Protein AF-A0A563E7U3-F1 (afdb_monomer_lite)

Radius of gyration: 15.48 Å; chains: 1; bounding box: 38×33×43 Å

Structure (mmCIF, N/CA/C/O backbone):
data_AF-A0A563E7U3-F1
#
_entry.id   AF-A0A563E7U3-F1
#
loop_
_atom_site.group_PDB
_atom_site.id
_atom_site.type_symbol
_atom_site.label_atom_id
_atom_site.label_alt_id
_atom_site.label_comp_id
_atom_site.label_asym_id
_atom_site.label_entity_id
_atom_site.label_seq_id
_atom_site.pdbx_PDB_ins_code
_atom_site.Cartn_x
_atom_site.Cartn_y
_atom_site.Cartn_z
_atom_site.occupancy
_atom_site.B_iso_or_equiv
_atom_site.auth_seq_id
_atom_site.auth_comp_id
_atom_site.auth_asym_id
_atom_site.auth_atom_id
_atom_site.pdbx_PDB_model_num
ATOM 1 N N . MET A 1 1 ? 3.817 -1.867 27.413 1.00 56.06 1 MET A N 1
ATOM 2 C CA . MET A 1 1 ? 2.426 -1.364 27.377 1.00 56.06 1 MET A CA 1
ATOM 3 C C . MET A 1 1 ? 1.555 -2.492 26.861 1.00 56.06 1 MET A C 1
ATOM 5 O O . MET A 1 1 ? 1.946 -3.102 25.872 1.00 56.06 1 MET A O 1
ATOM 9 N N . ALA A 1 2 ? 0.461 -2.809 27.553 1.00 71.31 2 ALA A N 1
ATOM 10 C CA . ALA A 1 2 ? -0.516 -3.783 27.073 1.00 71.31 2 ALA A CA 1
ATOM 11 C C . ALA A 1 2 ? -1.220 -3.239 25.818 1.00 71.31 2 ALA A C 1
ATOM 13 O O . ALA A 1 2 ? -1.443 -2.029 25.722 1.00 71.31 2 ALA A O 1
ATOM 14 N N . THR A 1 3 ? -1.510 -4.113 24.856 1.00 73.56 3 THR A N 1
ATOM 15 C CA . THR A 1 3 ? -2.326 -3.771 23.688 1.00 73.56 3 THR A CA 1
ATOM 16 C C . THR A 1 3 ? -3.792 -3.690 24.114 1.00 73.56 3 THR A C 1
ATOM 18 O O . THR A 1 3 ? -4.230 -4.435 24.989 1.00 73.56 3 THR A O 1
ATOM 21 N N . GLN A 1 4 ? -4.528 -2.744 23.546 1.00 80.75 4 GLN A N 1
ATOM 22 C CA . GLN A 1 4 ? -5.952 -2.536 23.764 1.00 80.75 4 GLN A CA 1
ATOM 23 C C . GLN A 1 4 ? -6.722 -3.152 22.600 1.00 80.75 4 GLN A C 1
ATOM 25 O O . GLN A 1 4 ? -6.273 -3.077 21.457 1.00 80.75 4 GLN A O 1
ATOM 30 N N . ASP A 1 5 ? -7.886 -3.725 22.893 1.00 80.19 5 ASP A N 1
ATOM 31 C CA . ASP A 1 5 ? -8.815 -4.162 21.856 1.00 80.19 5 ASP A CA 1
ATOM 32 C C . ASP A 1 5 ? -9.286 -2.933 21.049 1.00 80.19 5 ASP A C 1
ATOM 34 O O . ASP A 1 5 ? -9.736 -1.950 21.654 1.00 80.19 5 ASP A O 1
ATOM 38 N N . PRO A 1 6 ? -9.135 -2.929 19.711 1.00 78.56 6 PRO A N 1
ATOM 39 C CA . PRO A 1 6 ? -9.627 -1.838 18.879 1.00 78.56 6 PRO A CA 1
ATOM 40 C C . PRO A 1 6 ? -11.160 -1.715 18.864 1.00 78.56 6 PRO A C 1
ATOM 42 O O . PRO A 1 6 ? -11.647 -0.634 18.544 1.00 78.56 6 PRO A O 1
ATOM 45 N N . GLY A 1 7 ? -11.916 -2.759 19.228 1.00 83.12 7 GLY A N 1
ATOM 46 C CA . GLY A 1 7 ? -13.377 -2.763 19.118 1.00 83.12 7 GLY A CA 1
ATOM 47 C C . GLY A 1 7 ? -13.865 -2.794 17.662 1.00 83.12 7 GLY A C 1
ATOM 48 O O . GLY A 1 7 ? -13.170 -3.286 16.771 1.00 83.12 7 GLY A O 1
ATOM 49 N N . SER A 1 8 ? -15.078 -2.283 17.412 1.00 82.75 8 SER A N 1
ATOM 50 C CA . SER A 1 8 ? -15.606 -2.136 16.047 1.00 82.75 8 SER A CA 1
ATOM 51 C C . SER A 1 8 ? -14.788 -1.099 15.279 1.00 82.75 8 SER A C 1
ATOM 53 O O . SER A 1 8 ? -14.532 -0.013 15.799 1.00 82.75 8 SER A O 1
ATOM 55 N N . THR A 1 9 ? -14.387 -1.429 14.048 1.00 84.44 9 THR A N 1
ATOM 56 C CA . THR A 1 9 ? -13.613 -0.521 13.194 1.00 84.44 9 THR A CA 1
ATOM 57 C C . THR A 1 9 ? -14.250 -0.344 11.822 1.00 84.44 9 THR A C 1
ATOM 59 O O . THR A 1 9 ? -14.831 -1.281 11.278 1.00 84.44 9 THR A O 1
ATOM 62 N N . THR A 1 10 ? -14.127 0.858 11.261 1.00 85.00 10 THR A N 1
ATOM 63 C CA . THR A 1 10 ? -14.612 1.214 9.918 1.00 85.00 10 THR A CA 1
ATOM 64 C C . THR A 1 10 ? -13.460 1.755 9.077 1.00 85.00 10 THR A C 1
ATOM 66 O O . THR A 1 10 ? -12.531 2.358 9.615 1.00 85.00 10 THR A O 1
ATOM 69 N N . ILE A 1 11 ? -13.515 1.535 7.760 1.00 83.12 11 ILE A N 1
ATOM 70 C CA . ILE A 1 11 ? -12.565 2.107 6.800 1.00 83.12 11 ILE A CA 1
ATOM 71 C C . ILE A 1 11 ? -13.148 3.400 6.229 1.00 83.12 11 ILE A C 1
ATOM 73 O O . ILE A 1 11 ? -14.287 3.413 5.766 1.00 83.12 11 ILE A O 1
ATOM 77 N N . GLN A 1 12 ? -12.363 4.472 6.239 1.00 80.88 12 GLN A N 1
ATOM 78 C CA . GLN A 1 12 ? -12.735 5.770 5.674 1.00 80.88 12 GLN A CA 1
ATOM 79 C C . GLN A 1 12 ? -11.585 6.325 4.821 1.00 80.88 12 GLN A C 1
ATOM 81 O O . GLN A 1 12 ? -10.420 6.043 5.095 1.00 80.88 12 GLN A O 1
ATOM 86 N N . ALA A 1 13 ? -11.894 7.106 3.785 1.00 76.12 13 ALA A N 1
ATOM 87 C CA . ALA A 1 13 ? -10.883 7.892 3.078 1.00 76.12 13 ALA A CA 1
ATOM 88 C C . ALA A 1 13 ? -10.513 9.127 3.912 1.00 76.12 13 ALA A C 1
ATOM 90 O O . ALA A 1 13 ? -11.388 9.713 4.552 1.00 76.12 13 ALA A O 1
ATOM 91 N N . LEU A 1 14 ? -9.246 9.546 3.885 1.00 66.31 14 LEU A N 1
ATOM 92 C CA . LEU A 1 14 ? -8.884 10.860 4.417 1.00 66.31 14 LEU A CA 1
ATOM 93 C C . LEU A 1 14 ? -9.528 11.958 3.564 1.00 66.31 14 LEU A C 1
ATOM 95 O O . LEU A 1 14 ? -9.453 11.935 2.334 1.00 66.31 14 LEU A O 1
ATOM 99 N N . THR A 1 15 ? -10.184 12.908 4.228 1.00 61.75 15 THR A N 1
ATOM 100 C CA . THR A 1 15 ? -10.637 14.144 3.589 1.00 61.75 15 THR A CA 1
ATOM 101 C C . THR A 1 15 ? -9.480 15.146 3.562 1.00 61.75 15 THR A C 1
ATOM 103 O O . THR A 1 15 ? -8.632 15.098 4.461 1.00 61.75 15 THR A O 1
ATOM 106 N N . PRO A 1 16 ? -9.450 16.088 2.601 1.00 56.91 16 PRO A N 1
ATOM 107 C CA . PRO A 1 16 ? -8.425 17.137 2.547 1.00 56.91 16 PRO A CA 1
ATOM 108 C C . PRO A 1 16 ? -8.268 17.905 3.870 1.00 56.91 16 PRO A C 1
ATOM 110 O O . PRO A 1 16 ? -7.170 18.297 4.242 1.00 56.91 16 PRO A O 1
ATOM 113 N N . ASP A 1 17 ? -9.355 18.043 4.636 1.00 56.03 17 ASP A N 1
ATOM 114 C CA . ASP A 1 17 ? -9.361 18.720 5.939 1.00 56.03 17 ASP A CA 1
ATOM 115 C C . ASP A 1 17 ? -8.614 17.952 7.045 1.00 56.03 17 ASP A C 1
ATOM 117 O O . ASP A 1 17 ? -8.314 18.515 8.098 1.00 56.03 17 ASP A O 1
ATOM 121 N N . THR A 1 18 ? -8.338 16.661 6.833 1.00 54.94 18 THR A N 1
ATOM 122 C CA . THR A 1 18 ? -7.615 15.815 7.790 1.00 54.94 18 THR A CA 1
ATOM 123 C C . THR A 1 18 ? -6.144 15.675 7.423 1.00 54.94 18 THR A C 1
ATOM 125 O O . THR A 1 18 ? -5.315 15.903 8.299 1.00 54.94 18 THR A O 1
ATOM 128 N N . TRP A 1 19 ? -5.814 15.360 6.165 1.00 55.09 19 TRP A N 1
ATOM 129 C CA . TRP A 1 19 ? -4.455 15.338 5.602 1.00 55.09 19 TRP A CA 1
ATOM 130 C C . TRP A 1 19 ? -4.538 15.390 4.064 1.00 55.09 19 TRP A C 1
ATOM 132 O O . TRP A 1 19 ? -5.381 14.716 3.478 1.00 55.09 19 TRP A O 1
ATOM 142 N N . ASP A 1 20 ? -3.611 16.090 3.403 1.00 54.69 20 ASP A N 1
ATOM 143 C CA . ASP A 1 20 ? -3.552 16.225 1.930 1.00 54.69 20 ASP A CA 1
ATOM 144 C C . ASP A 1 20 ? -3.143 14.939 1.167 1.00 54.69 20 ASP A C 1
ATOM 146 O O . ASP A 1 20 ? -2.993 14.957 -0.054 1.00 54.69 20 ASP A O 1
ATOM 150 N N . LEU A 1 21 ? -2.921 13.816 1.858 1.00 57.28 21 LEU A N 1
ATOM 151 C CA . LEU A 1 21 ? -2.436 12.562 1.268 1.00 57.28 21 LEU A CA 1
ATOM 152 C C . LEU A 1 21 ? -3.539 11.498 1.292 1.00 57.28 21 LEU A C 1
ATOM 154 O O . LEU A 1 21 ? -4.206 11.316 2.311 1.00 57.28 21 LEU A O 1
ATOM 158 N N . PHE A 1 22 ? -3.720 10.760 0.190 1.00 63.19 22 PHE A N 1
ATOM 159 C CA . PHE A 1 22 ? -4.729 9.701 0.110 1.00 63.19 22 PHE A CA 1
ATOM 160 C C . PHE A 1 22 ? -4.354 8.569 1.069 1.00 63.19 22 PHE A C 1
ATOM 162 O O . PHE A 1 22 ? -3.395 7.828 0.849 1.00 63.19 22 PHE A O 1
ATOM 169 N N . ALA A 1 23 ? -5.105 8.417 2.157 1.00 72.81 23 ALA A N 1
ATOM 170 C CA . ALA A 1 23 ? -4.950 7.263 3.026 1.00 72.81 23 ALA A CA 1
ATOM 171 C C . ALA A 1 23 ? -6.281 6.578 3.306 1.00 72.81 23 ALA A C 1
ATOM 173 O O . ALA A 1 23 ? -7.332 7.215 3.386 1.00 72.81 23 ALA A O 1
ATOM 174 N N . ALA A 1 24 ? -6.206 5.263 3.491 1.00 72.44 24 ALA A N 1
ATOM 175 C CA . ALA A 1 24 ? -7.283 4.480 4.071 1.00 72.44 24 ALA A CA 1
ATOM 176 C C . ALA A 1 24 ? -7.135 4.489 5.588 1.00 72.44 24 ALA A C 1
ATOM 178 O O . ALA A 1 24 ? -6.148 3.967 6.103 1.00 72.44 24 ALA A O 1
ATOM 179 N N . LEU A 1 25 ? -8.101 5.069 6.290 1.00 79.12 25 LEU A N 1
ATOM 180 C CA . LEU A 1 25 ? -8.129 5.209 7.737 1.00 79.12 25 LEU A CA 1
ATOM 181 C C . LEU A 1 25 ? -8.941 4.082 8.365 1.00 79.12 25 LEU A C 1
ATOM 183 O O . LEU A 1 25 ? -10.087 3.862 7.992 1.00 79.12 25 LEU A O 1
ATOM 187 N N . VAL A 1 26 ? -8.369 3.407 9.356 1.00 80.81 26 VAL A N 1
ATOM 188 C CA . VAL A 1 26 ? -9.108 2.529 10.262 1.00 80.81 26 VAL A CA 1
ATOM 189 C C . VAL A 1 26 ? -9.513 3.364 11.466 1.00 80.81 26 VAL A C 1
ATOM 191 O O . VAL A 1 26 ? -8.656 3.746 12.270 1.00 80.81 26 VAL A O 1
ATOM 194 N N . VAL A 1 27 ? -10.806 3.654 11.576 1.00 84.31 27 VAL A N 1
ATOM 195 C CA . VAL A 1 27 ? -11.385 4.378 12.712 1.00 84.31 27 VAL A CA 1
ATOM 196 C C . VAL A 1 27 ? -12.102 3.424 13.649 1.00 84.31 27 VAL A C 1
ATOM 198 O O . VAL A 1 27 ? -12.728 2.472 13.189 1.00 84.31 27 VAL A O 1
ATOM 201 N N . ARG A 1 28 ? -12.038 3.689 14.952 1.00 82.88 28 ARG A N 1
ATOM 202 C CA . ARG A 1 28 ? -12.926 3.087 15.957 1.00 82.88 28 ARG A CA 1
ATOM 203 C C . ARG A 1 28 ? -13.875 4.136 16.510 1.00 82.88 28 ARG A C 1
ATOM 205 O O . ARG A 1 28 ? -13.499 5.303 16.618 1.00 82.88 28 ARG A O 1
ATOM 212 N N . ASP A 1 29 ? -15.046 3.703 16.948 1.00 84.38 29 ASP A N 1
ATOM 213 C CA . ASP A 1 29 ? -15.953 4.565 17.700 1.00 84.38 29 ASP A CA 1
ATOM 214 C C . ASP A 1 29 ? -15.495 4.665 19.168 1.00 84.38 29 ASP A C 1
ATOM 216 O O . ASP A 1 29 ? -15.056 3.689 19.791 1.00 84.38 29 ASP A O 1
ATOM 220 N N . CYS A 1 30 ? -15.560 5.866 19.733 1.00 80.75 30 CYS A N 1
ATOM 221 C CA . CYS A 1 30 ? -15.265 6.156 21.130 1.00 80.75 30 CYS A CA 1
ATOM 222 C C . CYS A 1 30 ? -16.296 7.140 21.706 1.00 80.75 30 CYS A C 1
ATOM 224 O O . CYS A 1 30 ? -17.119 7.697 20.985 1.00 80.75 30 CYS A O 1
ATOM 226 N N . ALA A 1 31 ? -16.279 7.335 23.029 1.00 78.88 31 ALA A N 1
ATOM 227 C CA . ALA A 1 31 ? -17.248 8.203 23.704 1.00 78.88 31 ALA A CA 1
ATOM 228 C C . ALA A 1 31 ? -17.228 9.653 23.178 1.00 78.88 31 ALA A C 1
ATOM 230 O O . ALA A 1 31 ? -18.267 10.306 23.164 1.00 78.88 31 ALA A O 1
ATOM 231 N N . ASP A 1 32 ? -16.068 10.113 22.701 1.00 79.44 32 ASP A N 1
ATOM 232 C CA . ASP A 1 32 ? -15.840 11.479 22.220 1.00 79.44 32 ASP A CA 1
ATOM 233 C C . ASP A 1 32 ? -15.873 11.599 20.680 1.00 79.44 32 ASP A C 1
ATOM 235 O O . ASP A 1 32 ? -15.505 12.641 20.138 1.00 79.44 32 ASP A O 1
ATOM 239 N N . GLY A 1 33 ? -16.295 10.553 19.953 1.00 82.94 33 GLY A N 1
ATOM 240 C CA . GLY A 1 33 ? -16.384 10.556 18.486 1.00 82.94 33 GLY A CA 1
ATOM 241 C C . GLY A 1 33 ? -15.683 9.367 17.828 1.00 82.94 33 GLY A C 1
ATOM 242 O O . GLY A 1 33 ? -15.850 8.228 18.256 1.00 82.94 33 GLY A O 1
ATOM 243 N N . GLN A 1 34 ? -14.925 9.615 16.757 1.00 84.62 34 GLN A N 1
ATOM 244 C CA . GLN A 1 34 ? -14.165 8.581 16.046 1.00 84.62 34 GLN A CA 1
ATOM 245 C C . GLN A 1 34 ? -12.660 8.786 16.238 1.00 84.62 34 GLN A C 1
ATOM 247 O O . GLN A 1 34 ? -12.153 9.901 16.122 1.00 84.62 34 GLN A O 1
ATOM 252 N N . GLU A 1 35 ? -11.934 7.704 16.517 1.00 86.50 35 GLU A N 1
ATOM 253 C CA . GLU A 1 35 ? -10.480 7.714 16.694 1.00 86.50 35 GLU A CA 1
ATOM 254 C C . GLU A 1 35 ? -9.795 6.953 15.554 1.00 86.50 35 GLU A C 1
ATOM 256 O O . GLU A 1 35 ? -10.042 5.765 15.345 1.00 86.50 35 GLU A O 1
ATOM 261 N N . ALA A 1 36 ? -8.884 7.627 14.852 1.00 87.56 36 ALA A N 1
ATOM 262 C CA . ALA A 1 36 ? -7.976 7.031 13.879 1.00 87.56 36 ALA A CA 1
ATOM 263 C C . ALA A 1 36 ? -6.917 6.155 14.567 1.00 87.56 36 ALA A C 1
ATOM 265 O O . ALA A 1 36 ? -6.065 6.664 15.298 1.00 87.56 36 ALA A O 1
ATOM 266 N N . ILE A 1 37 ? -6.923 4.846 14.308 1.00 89.00 37 ILE A N 1
ATOM 267 C CA . ILE A 1 37 ? -6.017 3.894 14.980 1.00 89.00 37 ILE A CA 1
ATOM 268 C C . ILE A 1 37 ? -5.000 3.224 14.050 1.00 89.00 37 ILE A C 1
ATOM 270 O O . ILE A 1 37 ? -3.977 2.709 14.514 1.00 89.00 37 ILE A O 1
ATOM 274 N N . ALA A 1 38 ? -5.250 3.232 12.742 1.00 89.44 38 ALA A N 1
ATOM 275 C CA . ALA A 1 38 ? -4.311 2.785 11.720 1.00 89.44 38 ALA A CA 1
ATOM 276 C C . ALA A 1 38 ? -4.613 3.467 10.384 1.00 89.44 38 ALA A C 1
ATOM 278 O O . ALA A 1 38 ? -5.741 3.899 10.162 1.00 89.44 38 ALA A O 1
ATOM 279 N N . TRP A 1 39 ? -3.630 3.535 9.489 1.00 89.94 39 TRP A N 1
ATOM 280 C CA . TRP A 1 39 ? -3.869 3.961 8.112 1.00 89.94 39 TRP A CA 1
ATOM 281 C C . TRP A 1 39 ? -2.867 3.368 7.129 1.00 89.94 39 TRP A C 1
ATOM 283 O O . TRP A 1 39 ? -1.786 2.940 7.531 1.00 89.94 39 TRP A O 1
ATOM 293 N N . ALA A 1 40 ? -3.224 3.359 5.845 1.00 91.56 40 ALA A N 1
ATOM 294 C CA . ALA A 1 40 ? -2.326 3.052 4.736 1.00 91.56 40 ALA A CA 1
ATOM 295 C C . ALA A 1 40 ? -2.314 4.217 3.744 1.00 91.56 40 ALA A C 1
ATOM 297 O O . ALA A 1 40 ? -3.358 4.560 3.200 1.00 91.56 40 ALA A O 1
ATOM 298 N N . GLU A 1 41 ? -1.143 4.808 3.527 1.00 91.12 41 GLU A N 1
ATOM 299 C CA . GLU A 1 41 ? -0.895 5.848 2.528 1.00 91.12 41 GLU A CA 1
ATOM 300 C C . GLU A 1 41 ? -0.791 5.212 1.139 1.00 91.12 41 GLU A C 1
ATOM 302 O O . GLU A 1 41 ? 0.010 4.290 0.929 1.00 91.12 41 GLU A O 1
ATOM 307 N N . TYR A 1 42 ? -1.592 5.711 0.201 1.00 92.31 42 TYR A N 1
ATOM 308 C CA . TYR A 1 42 ? -1.561 5.314 -1.197 1.00 92.31 42 TYR A CA 1
ATOM 309 C C . TYR A 1 42 ? -1.671 6.526 -2.129 1.00 92.31 42 TYR A C 1
ATOM 311 O O . TYR A 1 42 ? -1.963 7.632 -1.700 1.00 92.31 42 TYR A O 1
ATOM 319 N N . GLY A 1 43 ? -1.376 6.345 -3.412 1.00 92.38 43 GLY A N 1
ATOM 320 C CA . GLY A 1 43 ? -1.412 7.440 -4.385 1.00 92.38 43 GLY A CA 1
ATOM 321 C C . GLY A 1 43 ? -0.657 7.099 -5.657 1.00 92.38 43 GLY A C 1
ATOM 322 O O . GLY A 1 43 ? 0.027 6.077 -5.732 1.00 92.38 43 GLY A O 1
ATOM 323 N N . THR A 1 44 ? -0.779 7.934 -6.678 1.00 93.88 44 THR A N 1
ATOM 324 C CA . THR A 1 44 ? -0.057 7.760 -7.941 1.00 93.88 44 THR A CA 1
ATOM 325 C C . THR A 1 44 ? 1.458 7.921 -7.748 1.00 93.88 44 THR A C 1
ATOM 327 O O . THR A 1 44 ? 1.915 8.552 -6.791 1.00 93.88 44 THR A O 1
ATOM 330 N N . PRO A 1 45 ? 2.298 7.421 -8.674 1.00 94.00 45 PRO A N 1
ATOM 331 C CA . PRO A 1 45 ? 3.739 7.675 -8.634 1.00 94.00 45 PRO A CA 1
ATOM 332 C C . PRO A 1 45 ? 4.149 9.153 -8.633 1.00 94.00 45 PRO A C 1
ATOM 334 O O . PRO A 1 45 ? 5.276 9.449 -8.232 1.00 94.00 45 PRO A O 1
ATOM 337 N N . ALA A 1 46 ? 3.282 10.047 -9.123 1.00 91.50 46 ALA A N 1
ATOM 338 C CA . ALA A 1 46 ? 3.508 11.489 -9.130 1.00 91.50 46 ALA A CA 1
ATOM 339 C C . ALA A 1 46 ? 3.217 12.120 -7.761 1.00 91.50 46 ALA A C 1
ATOM 341 O O . ALA A 1 46 ? 3.977 12.978 -7.324 1.00 91.50 46 ALA A O 1
ATOM 342 N N . GLU A 1 47 ? 2.164 11.663 -7.081 1.00 90.94 47 GLU A N 1
ATOM 343 C CA . GLU A 1 47 ? 1.803 12.101 -5.724 1.00 90.94 47 GLU A CA 1
ATOM 344 C C . GLU A 1 47 ? 2.764 11.531 -4.676 1.00 90.94 47 GLU A C 1
ATOM 346 O O . GLU A 1 47 ? 3.121 12.214 -3.722 1.00 90.94 47 GLU A O 1
ATOM 351 N N . LEU A 1 48 ? 3.242 10.302 -4.892 1.00 91.06 48 LEU A N 1
ATOM 352 C CA . LEU A 1 48 ? 4.165 9.596 -4.003 1.00 91.06 48 LEU A CA 1
ATOM 353 C C . LEU A 1 48 ? 5.491 9.276 -4.717 1.00 91.06 48 LEU A C 1
ATOM 355 O O . LEU A 1 48 ? 5.777 8.105 -5.005 1.00 91.06 48 LEU A O 1
ATOM 359 N N . PRO A 1 49 ? 6.326 10.284 -5.044 1.00 89.69 49 PRO A N 1
ATOM 360 C CA . PRO A 1 49 ? 7.555 10.088 -5.818 1.00 89.69 49 PRO A CA 1
ATOM 361 C C . PRO A 1 49 ? 8.676 9.406 -5.021 1.00 89.69 49 PRO A C 1
ATOM 363 O O . PRO A 1 49 ? 9.589 8.814 -5.621 1.00 89.69 49 PRO A O 1
ATOM 366 N N . ASP A 1 50 ? 8.606 9.490 -3.692 1.00 87.31 50 ASP A N 1
ATOM 367 C CA . ASP A 1 50 ? 9.645 9.052 -2.772 1.00 87.31 50 ASP A CA 1
ATOM 368 C C . ASP A 1 50 ? 9.427 7.614 -2.310 1.00 87.31 50 ASP A C 1
ATOM 370 O O . ASP A 1 50 ? 8.470 7.264 -1.627 1.00 87.31 50 ASP A O 1
ATOM 374 N N . ILE A 1 51 ? 10.379 6.758 -2.675 1.00 88.75 51 ILE A N 1
ATOM 375 C CA . ILE A 1 51 ? 10.426 5.361 -2.257 1.00 88.75 51 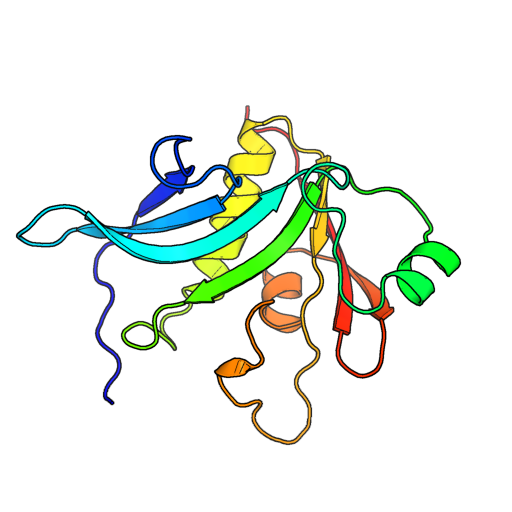ILE A CA 1
ATOM 376 C C . ILE A 1 51 ? 11.847 4.998 -1.837 1.00 88.75 51 ILE A C 1
ATOM 378 O O . ILE A 1 51 ? 12.839 5.434 -2.429 1.00 88.75 51 ILE A O 1
ATOM 382 N N . HIS A 1 52 ? 11.976 4.125 -0.841 1.00 86.50 52 HIS A N 1
ATOM 383 C CA . HIS A 1 52 ? 13.288 3.609 -0.456 1.00 86.50 52 HIS A CA 1
ATOM 384 C C . HIS A 1 52 ? 13.984 2.914 -1.634 1.00 86.50 52 HIS A C 1
ATOM 386 O O . HIS A 1 52 ? 13.349 2.183 -2.398 1.00 86.50 52 HIS A O 1
ATOM 392 N N . HIS A 1 53 ? 15.300 3.109 -1.755 1.00 89.94 53 HIS A N 1
ATOM 393 C CA . HIS A 1 53 ? 16.122 2.567 -2.845 1.00 89.94 53 HIS A CA 1
ATOM 394 C C . HIS A 1 53 ? 15.664 3.000 -4.254 1.00 89.94 53 HIS A C 1
ATOM 396 O O . HIS A 1 53 ? 15.827 2.252 -5.216 1.00 89.94 53 HIS A O 1
ATOM 402 N N . ARG A 1 54 ? 15.124 4.223 -4.392 1.00 90.94 54 ARG A N 1
ATOM 403 C CA . ARG A 1 54 ? 14.608 4.788 -5.654 1.00 90.94 54 ARG A CA 1
ATOM 404 C C . ARG A 1 54 ? 15.551 4.625 -6.850 1.00 90.94 54 ARG A C 1
ATOM 406 O O . ARG A 1 54 ? 15.096 4.259 -7.924 1.00 90.94 54 ARG A O 1
ATOM 413 N N . LYS A 1 55 ? 16.860 4.845 -6.673 1.00 92.88 55 LYS A N 1
ATOM 414 C CA . LYS A 1 55 ? 17.844 4.692 -7.762 1.00 92.88 55 LYS A CA 1
ATOM 415 C C . LYS A 1 55 ? 17.860 3.268 -8.333 1.00 92.88 55 LYS A C 1
ATOM 417 O O . LYS A 1 55 ? 17.819 3.111 -9.546 1.00 92.88 55 LYS A O 1
ATOM 422 N N . GLN A 1 56 ? 17.887 2.254 -7.465 1.00 94.25 56 GLN A N 1
ATOM 423 C CA . GLN A 1 56 ? 17.810 0.852 -7.885 1.00 94.25 56 GLN A CA 1
ATOM 424 C C . GLN A 1 56 ? 16.444 0.554 -8.509 1.00 94.25 56 GLN A C 1
ATOM 426 O O . GLN A 1 56 ? 16.370 -0.044 -9.575 1.00 94.25 56 GLN A O 1
ATOM 431 N N . TYR A 1 57 ? 15.366 1.010 -7.861 1.00 94.31 57 TYR A N 1
ATOM 432 C CA . TYR A 1 57 ? 14.011 0.805 -8.359 1.00 94.31 57 TYR A CA 1
ATOM 433 C C . TYR A 1 57 ? 13.858 1.278 -9.806 1.00 94.31 57 TYR A C 1
ATOM 435 O O . TYR A 1 57 ? 13.403 0.501 -10.635 1.00 94.31 57 TYR A O 1
ATOM 443 N N . LEU A 1 58 ? 14.275 2.512 -10.104 1.00 93.50 58 LEU A N 1
ATOM 444 C CA . LEU A 1 58 ? 14.150 3.100 -11.437 1.00 93.50 58 LEU A CA 1
ATOM 445 C C . LEU A 1 58 ? 15.034 2.396 -12.472 1.00 93.50 58 LEU A C 1
ATOM 447 O O . LEU A 1 58 ? 14.603 2.212 -13.601 1.00 93.50 58 LEU A O 1
ATOM 451 N N . ALA A 1 59 ? 16.245 1.975 -12.095 1.00 95.31 59 ALA A N 1
ATOM 452 C CA . ALA A 1 59 ? 17.155 1.280 -13.008 1.00 95.31 59 ALA A CA 1
ATOM 453 C C . ALA A 1 59 ? 16.633 -0.099 -13.448 1.00 95.31 59 ALA A C 1
ATOM 455 O O . ALA A 1 59 ? 16.945 -0.559 -14.540 1.00 95.31 59 ALA A O 1
ATOM 456 N N . GLU A 1 60 ? 15.847 -0.754 -12.596 1.00 94.62 60 GLU A N 1
ATOM 457 C CA . GLU A 1 60 ? 15.301 -2.091 -12.839 1.00 94.62 60 GLU A CA 1
ATOM 458 C C . GLU A 1 60 ? 13.808 -2.052 -13.218 1.00 94.62 60 GLU A C 1
ATOM 460 O O . GLU A 1 60 ? 13.161 -3.095 -13.296 1.00 94.62 60 GLU A O 1
ATOM 465 N N . GLN A 1 61 ? 13.206 -0.867 -13.358 1.00 93.31 61 GLN A N 1
ATOM 466 C CA . GLN A 1 61 ? 11.763 -0.706 -13.542 1.00 93.31 61 GLN A CA 1
ATOM 467 C C . GLN A 1 61 ? 11.282 -1.364 -14.843 1.00 93.31 61 GLN A C 1
ATOM 469 O O . GLN A 1 61 ? 11.791 -1.078 -15.920 1.00 93.31 61 GLN A O 1
ATOM 474 N N . ASP A 1 62 ? 10.278 -2.232 -14.722 1.00 94.81 62 ASP A N 1
ATOM 475 C CA . ASP A 1 62 ? 9.645 -2.946 -15.834 1.00 94.81 62 ASP A CA 1
ATOM 476 C C . ASP A 1 62 ? 8.385 -2.226 -16.342 1.00 94.81 62 ASP A C 1
ATOM 478 O O . ASP A 1 62 ? 8.093 -2.242 -17.534 1.00 94.81 62 ASP A O 1
ATOM 482 N N . LEU A 1 63 ? 7.649 -1.570 -15.440 1.00 95.44 63 LEU A N 1
ATOM 483 C CA . LEU A 1 63 ? 6.505 -0.712 -15.746 1.00 95.44 63 LEU A CA 1
ATOM 484 C C . LEU A 1 63 ? 6.300 0.351 -14.663 1.00 95.44 63 LEU A C 1
ATOM 486 O O . LEU A 1 63 ? 6.832 0.249 -13.554 1.00 95.44 63 LEU A O 1
ATOM 490 N N . THR A 1 64 ? 5.488 1.361 -14.964 1.00 95.75 64 THR A N 1
ATOM 491 C CA . THR A 1 64 ? 5.018 2.350 -13.984 1.00 95.75 64 THR A CA 1
ATOM 492 C C . THR A 1 64 ? 3.667 1.907 -13.421 1.00 95.75 64 THR A C 1
ATOM 494 O O . THR A 1 64 ? 2.751 1.710 -14.216 1.00 95.75 64 THR A O 1
ATOM 497 N N . PRO A 1 65 ? 3.529 1.704 -12.095 1.00 97.25 65 PRO A N 1
ATOM 498 C CA . PRO A 1 65 ? 2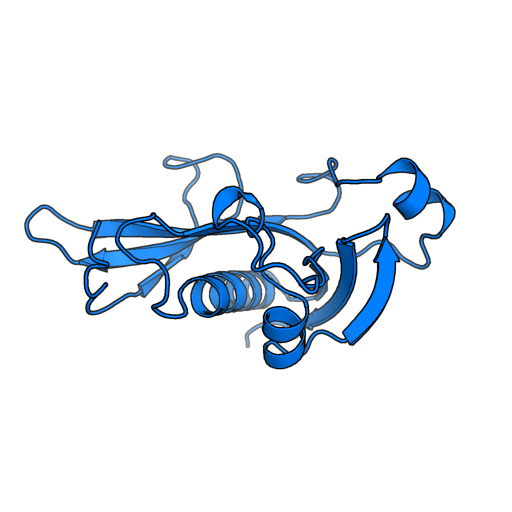.247 1.334 -11.504 1.00 97.25 65 PRO A CA 1
ATOM 499 C C . PRO A 1 65 ? 1.281 2.524 -11.508 1.00 97.25 65 PRO A C 1
ATOM 501 O O . PRO A 1 65 ? 1.720 3.671 -11.484 1.00 97.25 65 PRO A O 1
ATOM 504 N N . ASP A 1 66 ? -0.020 2.250 -11.480 1.00 97.88 66 ASP A N 1
ATOM 505 C CA . ASP A 1 66 ? -1.050 3.288 -11.365 1.00 97.88 66 ASP A CA 1
ATOM 506 C C . ASP A 1 66 ? -1.082 3.861 -9.940 1.00 97.88 66 ASP A C 1
ATOM 508 O O . ASP A 1 66 ? -1.214 5.068 -9.754 1.00 97.88 66 ASP A O 1
ATOM 512 N N . TYR A 1 67 ? -0.865 3.001 -8.937 1.00 97.06 67 TYR A N 1
ATOM 513 C CA . TYR A 1 67 ? -0.837 3.371 -7.523 1.00 97.06 67 TYR A CA 1
ATOM 514 C C . TYR A 1 67 ? 0.351 2.753 -6.784 1.00 97.06 67 TYR A C 1
ATOM 516 O O . TYR A 1 67 ? 0.795 1.638 -7.067 1.00 97.06 67 TYR A O 1
ATOM 524 N N . ARG A 1 68 ? 0.830 3.464 -5.768 1.00 95.75 68 ARG A N 1
ATOM 525 C CA . ARG A 1 68 ? 1.795 3.016 -4.767 1.00 95.75 68 ARG A CA 1
ATOM 526 C C . ARG A 1 68 ? 1.120 2.936 -3.409 1.00 95.75 68 ARG A C 1
ATOM 528 O O . ARG A 1 68 ? 0.252 3.747 -3.124 1.00 95.75 68 ARG A O 1
ATOM 535 N N . ILE A 1 69 ? 1.572 2.005 -2.575 1.00 94.19 69 ILE A N 1
ATOM 536 C CA . ILE A 1 69 ? 1.316 1.982 -1.132 1.00 94.19 69 ILE A CA 1
ATOM 537 C C . ILE A 1 69 ? 2.667 2.119 -0.429 1.00 94.19 69 ILE A C 1
ATOM 539 O O . ILE A 1 69 ? 3.507 1.211 -0.479 1.00 94.19 69 ILE A O 1
ATOM 543 N N . THR A 1 70 ? 2.912 3.285 0.168 1.00 90.75 70 THR A N 1
ATOM 544 C CA . THR A 1 70 ? 4.246 3.697 0.645 1.00 90.75 70 THR A CA 1
ATOM 545 C C . THR A 1 70 ? 4.431 3.575 2.143 1.00 90.75 70 THR A C 1
ATOM 547 O O . THR A 1 70 ? 5.568 3.359 2.562 1.00 90.75 70 THR A O 1
ATOM 550 N N . CYS A 1 71 ? 3.353 3.663 2.926 1.00 88.50 71 CYS A N 1
ATOM 551 C CA . CYS A 1 71 ? 3.387 3.597 4.382 1.00 88.50 71 CYS A CA 1
ATOM 552 C C . CYS A 1 71 ? 2.083 3.007 4.940 1.00 88.50 71 CYS A C 1
ATOM 554 O O . CYS A 1 71 ? 0.997 3.258 4.434 1.00 88.50 71 CYS A O 1
ATOM 556 N N . ILE A 1 72 ? 2.191 2.222 6.005 1.00 89.44 72 ILE A N 1
ATOM 557 C CA . ILE A 1 72 ? 1.116 1.650 6.812 1.00 89.44 72 ILE A CA 1
ATOM 558 C C . ILE A 1 72 ? 1.455 1.879 8.285 1.00 89.44 72 ILE A C 1
ATOM 560 O O . ILE A 1 72 ? 2.379 1.295 8.860 1.00 89.44 72 ILE A O 1
ATOM 564 N N . PHE A 1 73 ? 0.661 2.709 8.936 1.00 86.69 73 PHE A N 1
ATOM 565 C CA . PHE A 1 73 ? 0.815 2.994 10.347 1.00 86.69 73 PHE A CA 1
ATOM 566 C C . PHE A 1 73 ? -0.212 2.232 11.177 1.00 86.69 73 PHE A C 1
ATOM 568 O O . PHE A 1 73 ? -1.370 2.089 10.795 1.00 86.69 73 PHE A O 1
ATOM 575 N N . VAL A 1 74 ? 0.215 1.788 12.361 1.00 86.56 74 VAL A N 1
ATOM 576 C CA . VAL A 1 74 ? -0.671 1.270 13.405 1.00 86.56 74 VAL A CA 1
ATOM 577 C C . VAL A 1 74 ? -0.249 1.859 14.742 1.00 86.56 74 VAL A C 1
ATOM 579 O O . VAL A 1 74 ? 0.912 1.701 15.163 1.00 86.56 74 VAL A O 1
ATOM 582 N N . ASP A 1 75 ? -1.204 2.486 15.427 1.00 86.44 75 ASP A N 1
ATOM 583 C CA . ASP A 1 75 ? -1.001 3.028 16.763 1.00 86.44 75 ASP A CA 1
ATOM 584 C C . ASP A 1 75 ? -0.523 1.916 17.704 1.00 86.44 75 ASP A C 1
ATOM 586 O O . ASP A 1 75 ? -1.037 0.795 17.720 1.00 86.44 75 ASP A O 1
ATOM 590 N N . LYS A 1 76 ? 0.504 2.225 18.501 1.00 84.62 76 LYS A N 1
ATOM 591 C CA . LYS A 1 76 ? 1.146 1.274 19.417 1.00 84.62 76 LYS A CA 1
ATOM 592 C C . LYS A 1 76 ? 0.162 0.578 20.361 1.00 84.62 76 LYS A C 1
ATOM 594 O O . LYS A 1 76 ? 0.427 -0.563 20.736 1.00 84.62 76 LYS A O 1
ATOM 599 N N . ARG A 1 77 ? -0.934 1.248 20.734 1.00 86.94 77 ARG A N 1
ATOM 600 C CA . ARG A 1 77 ? -1.988 0.727 21.610 1.00 86.94 77 ARG A CA 1
ATOM 601 C C . ARG A 1 77 ? -2.737 -0.426 20.952 1.00 86.94 77 ARG A C 1
ATOM 603 O O . ARG A 1 77 ? -3.094 -1.355 21.654 1.00 86.94 77 ARG A O 1
ATOM 610 N N . PHE A 1 78 ? -2.881 -0.423 19.629 1.00 85.94 78 PHE A N 1
ATOM 611 C CA . PHE A 1 78 ? -3.717 -1.372 18.884 1.00 85.94 78 PHE A CA 1
ATOM 612 C C . PHE A 1 78 ? -2.911 -2.325 17.986 1.00 85.94 78 PHE A C 1
ATOM 614 O O . PHE A 1 78 ? -3.442 -2.999 17.101 1.00 85.94 78 PHE A O 1
ATOM 621 N N . ARG A 1 79 ? -1.592 -2.415 18.194 1.00 84.44 79 ARG A N 1
ATOM 622 C CA . ARG A 1 79 ? -0.744 -3.376 17.470 1.00 84.44 79 ARG A CA 1
ATOM 623 C C . ARG A 1 79 ? -1.127 -4.814 17.809 1.00 84.44 79 ARG A C 1
ATOM 625 O O . ARG A 1 79 ? -1.654 -5.087 18.873 1.00 84.44 79 ARG A O 1
ATOM 632 N N . GLN A 1 80 ? -0.761 -5.743 16.923 1.00 80.75 80 GLN A N 1
ATOM 633 C CA . GLN A 1 80 ? -1.031 -7.189 17.046 1.00 80.75 80 GLN A CA 1
ATOM 634 C C . GLN A 1 80 ? -2.503 -7.594 16.843 1.00 80.75 80 GLN A C 1
ATOM 636 O O . GLN A 1 80 ? -2.813 -8.775 16.921 1.00 80.75 80 GLN A O 1
ATOM 641 N N . HIS A 1 81 ? -3.372 -6.658 16.451 1.00 84.06 81 HIS A N 1
ATOM 642 C CA . HIS A 1 81 ? -4.780 -6.912 16.115 1.00 84.06 81 HIS A CA 1
ATOM 643 C C . HIS A 1 81 ? -5.047 -6.983 14.599 1.00 84.06 81 HIS A C 1
ATOM 645 O O . HIS A 1 81 ? -6.147 -6.718 14.136 1.00 84.06 81 HIS A O 1
ATOM 651 N N . GLY A 1 82 ? -4.027 -7.282 13.785 1.00 86.81 82 GLY A N 1
ATOM 652 C CA . GLY A 1 82 ? -4.194 -7.413 12.329 1.00 86.81 82 GLY A CA 1
ATOM 653 C C . GLY A 1 82 ? -4.440 -6.102 11.565 1.00 86.81 82 GLY A C 1
ATOM 654 O O . GLY A 1 82 ? -4.611 -6.151 10.351 1.00 86.81 82 GLY A O 1
ATOM 655 N N . LEU A 1 83 ? -4.373 -4.940 12.227 1.00 88.62 83 LEU A N 1
ATOM 656 C CA . LEU A 1 83 ? -4.708 -3.634 11.635 1.00 88.62 83 LEU A CA 1
ATOM 657 C C . LEU A 1 83 ? -3.896 -3.264 10.381 1.00 88.62 83 LEU A C 1
ATOM 659 O O . LEU A 1 83 ? -4.405 -2.553 9.526 1.00 88.62 83 LEU A O 1
ATOM 663 N N . VAL A 1 84 ? -2.676 -3.791 10.218 1.00 89.62 84 VAL A N 1
ATOM 664 C CA . VAL A 1 84 ? -1.888 -3.617 8.978 1.00 89.62 84 VAL A CA 1
ATOM 665 C C . VAL A 1 84 ? -2.628 -4.197 7.769 1.00 89.62 84 VAL A C 1
ATOM 667 O O . VAL A 1 84 ? -2.657 -3.579 6.712 1.00 89.62 84 VAL A O 1
ATOM 670 N N . ALA A 1 85 ? -3.221 -5.385 7.918 1.00 90.50 85 ALA A N 1
ATOM 671 C CA . ALA A 1 85 ? -3.955 -6.033 6.836 1.00 90.50 85 ALA A CA 1
ATOM 672 C C . ALA A 1 85 ? -5.271 -5.303 6.539 1.00 90.50 85 ALA A C 1
ATOM 674 O O . ALA A 1 85 ? -5.632 -5.169 5.376 1.00 90.50 85 ALA A O 1
ATOM 675 N N . ILE A 1 86 ? -5.944 -4.791 7.575 1.00 91.69 86 ILE A N 1
ATOM 676 C CA . ILE A 1 86 ? -7.183 -4.014 7.430 1.00 91.69 86 ILE A CA 1
ATOM 677 C C . ILE A 1 86 ? -6.907 -2.698 6.697 1.00 91.69 86 ILE A C 1
ATOM 679 O O . ILE A 1 86 ? -7.588 -2.393 5.726 1.00 91.69 86 ILE A O 1
ATOM 683 N N . ALA A 1 87 ? -5.871 -1.958 7.101 1.00 91.81 87 ALA A N 1
ATOM 684 C CA . ALA A 1 87 ? -5.485 -0.714 6.440 1.00 91.81 87 ALA A CA 1
ATOM 685 C C . ALA A 1 87 ? -5.063 -0.949 4.978 1.00 91.81 87 ALA A C 1
ATOM 687 O O . ALA A 1 87 ? -5.493 -0.218 4.088 1.00 91.81 87 ALA A O 1
ATOM 688 N N . LEU A 1 88 ? -4.278 -2.005 4.716 1.00 94.06 88 LEU A N 1
ATOM 689 C CA . LEU A 1 88 ? -3.908 -2.397 3.354 1.00 94.06 88 LEU A CA 1
ATOM 690 C C . LEU A 1 88 ? -5.146 -2.705 2.506 1.00 94.06 88 LEU A C 1
ATOM 692 O O . LEU A 1 88 ? -5.249 -2.209 1.391 1.00 94.06 88 LEU A O 1
ATOM 696 N N . GLN A 1 89 ? -6.086 -3.498 3.028 1.00 94.19 89 GLN A N 1
ATOM 697 C CA . GLN A 1 89 ? -7.313 -3.830 2.308 1.00 94.19 89 GLN A CA 1
ATOM 698 C C . GLN A 1 89 ? -8.153 -2.580 2.029 1.00 94.19 89 GLN A C 1
ATOM 700 O O . GLN A 1 89 ? -8.589 -2.395 0.898 1.00 94.19 89 GLN A O 1
ATOM 705 N N . GLY A 1 90 ? -8.284 -1.679 3.005 1.00 92.81 90 GLY A N 1
ATOM 706 C CA . GLY A 1 90 ? -8.985 -0.414 2.813 1.00 92.81 90 GLY A CA 1
ATOM 707 C C . GLY A 1 90 ? -8.387 0.451 1.704 1.00 92.81 90 GLY A C 1
ATOM 708 O O . GLY A 1 90 ? -9.132 1.019 0.912 1.00 92.81 90 GLY A O 1
ATOM 709 N N . ALA A 1 91 ? -7.056 0.502 1.580 1.00 93.94 91 ALA A N 1
ATOM 710 C CA . ALA A 1 91 ? -6.415 1.213 0.472 1.00 93.94 91 ALA A CA 1
ATOM 711 C C . ALA A 1 91 ? -6.762 0.578 -0.882 1.00 93.94 91 ALA A C 1
ATOM 713 O O . ALA A 1 91 ? -7.060 1.288 -1.838 1.00 93.94 91 ALA A O 1
ATOM 714 N N . LEU A 1 92 ? -6.781 -0.755 -0.968 1.00 95.75 92 LEU A N 1
ATOM 715 C CA . LEU A 1 92 ? -7.174 -1.459 -2.193 1.00 95.75 92 LEU A CA 1
ATOM 716 C C . LEU A 1 92 ? -8.642 -1.217 -2.554 1.00 95.75 92 LEU A C 1
ATOM 718 O O . LEU A 1 92 ? -8.945 -1.057 -3.734 1.00 95.75 92 LEU A O 1
ATOM 722 N N . ASP A 1 93 ? -9.531 -1.165 -1.564 1.00 94.31 93 ASP A N 1
ATOM 723 C CA . ASP A 1 93 ? -10.957 -0.906 -1.775 1.00 94.31 93 ASP A CA 1
ATOM 724 C C . ASP A 1 93 ? -11.193 0.526 -2.275 1.00 94.31 93 ASP A C 1
ATOM 726 O O . ASP A 1 93 ? -11.973 0.737 -3.203 1.00 94.31 93 ASP A O 1
ATOM 730 N N . LEU A 1 94 ? -10.479 1.511 -1.719 1.00 92.75 94 LEU A N 1
ATOM 731 C CA . LEU A 1 94 ? -10.532 2.894 -2.202 1.00 92.75 94 LEU A CA 1
ATOM 732 C C . LEU A 1 94 ? -9.932 3.035 -3.608 1.00 92.75 94 LEU A C 1
ATOM 734 O O . LEU A 1 94 ? -10.496 3.733 -4.448 1.00 92.75 94 LEU A O 1
ATOM 738 N N . ILE A 1 95 ? -8.838 2.329 -3.906 1.00 94.25 95 ILE A N 1
ATOM 739 C CA . ILE A 1 95 ? -8.272 2.268 -5.262 1.00 94.25 95 ILE A CA 1
ATOM 740 C C . ILE A 1 95 ? -9.276 1.649 -6.241 1.00 94.25 95 ILE A C 1
ATOM 742 O O . ILE A 1 95 ? -9.452 2.162 -7.343 1.00 94.25 95 ILE A O 1
ATOM 746 N N . ALA A 1 96 ? -9.969 0.576 -5.853 1.00 95.69 96 ALA A N 1
ATOM 747 C CA . ALA A 1 96 ? -11.022 -0.021 -6.670 1.00 95.69 96 ALA A CA 1
ATOM 748 C C . ALA A 1 96 ? -12.152 0.986 -6.944 1.00 95.69 96 ALA A C 1
ATOM 750 O O . ALA A 1 96 ? -12.581 1.128 -8.089 1.00 95.69 96 ALA A O 1
ATOM 751 N N . GLN A 1 97 ? -12.589 1.738 -5.928 1.00 92.75 97 GLN A N 1
ATOM 752 C CA . GLN A 1 97 ? -13.607 2.789 -6.076 1.00 92.75 97 GLN A CA 1
ATOM 753 C C . GLN A 1 97 ? -13.146 3.927 -6.997 1.00 92.75 97 GLN A C 1
ATOM 755 O O . GLN A 1 97 ? -13.960 4.495 -7.718 1.00 92.75 97 GLN A O 1
ATOM 760 N N . ALA A 1 98 ? -11.844 4.215 -7.027 1.00 91.62 98 ALA A N 1
ATOM 761 C CA . ALA A 1 98 ? -11.242 5.204 -7.918 1.00 91.62 98 ALA A CA 1
ATOM 762 C C . ALA A 1 98 ? -11.028 4.708 -9.366 1.00 91.62 98 ALA A C 1
ATOM 764 O O . ALA A 1 98 ? -10.485 5.446 -10.185 1.00 91.62 98 ALA A O 1
ATOM 765 N N . GLY A 1 99 ? -11.449 3.482 -9.701 1.00 95.06 99 GLY A N 1
ATOM 766 C CA . GLY A 1 99 ? -11.327 2.908 -11.048 1.00 95.06 99 GLY A CA 1
ATOM 767 C C . GLY A 1 99 ? -10.355 1.729 -11.157 1.00 95.06 99 GLY A C 1
ATOM 768 O O . GLY A 1 99 ? -10.256 1.115 -12.218 1.00 95.06 99 GLY A O 1
ATOM 769 N N . GLY A 1 100 ? -9.678 1.360 -10.069 1.00 96.31 100 GLY A N 1
ATOM 770 C CA . GLY A 1 100 ? -8.718 0.261 -10.050 1.00 96.31 100 GLY A CA 1
ATOM 771 C C . GLY A 1 100 ? -7.440 0.553 -10.843 1.00 96.31 100 GLY A C 1
ATOM 772 O O . GLY A 1 100 ? -7.195 1.663 -11.302 1.00 96.31 100 GLY A O 1
ATOM 773 N N . GLY A 1 101 ? -6.592 -0.464 -10.985 1.00 97.69 101 GLY A N 1
ATOM 774 C CA . GLY A 1 101 ? -5.298 -0.341 -11.652 1.00 97.69 101 GLY A CA 1
ATOM 775 C C . GLY A 1 101 ? -4.248 -1.303 -11.112 1.00 97.69 101 GLY A C 1
ATOM 776 O O . GLY A 1 101 ? -4.530 -2.238 -10.356 1.00 97.69 101 GLY A O 1
ATOM 777 N N . ILE A 1 102 ? -3.009 -1.088 -11.529 1.00 98.38 102 ILE A N 1
ATOM 778 C CA . ILE A 1 102 ? -1.824 -1.746 -11.006 1.00 98.38 102 ILE A CA 1
ATOM 779 C C . ILE A 1 102 ? -1.381 -1.040 -9.728 1.00 98.38 102 ILE A C 1
ATOM 781 O O . ILE A 1 102 ? -0.931 0.104 -9.752 1.00 98.38 102 ILE A O 1
ATOM 785 N N . VAL A 1 103 ? -1.456 -1.761 -8.615 1.00 98.19 103 VAL A N 1
ATOM 786 C CA . VAL A 1 103 ? -1.028 -1.293 -7.299 1.00 98.19 103 VAL A CA 1
ATOM 787 C C . VAL A 1 103 ? 0.304 -1.929 -6.950 1.00 98.19 103 VAL A C 1
ATOM 789 O O . VAL A 1 103 ? 0.471 -3.145 -7.067 1.00 98.19 103 VAL A O 1
ATOM 792 N N . GLU A 1 104 ? 1.251 -1.120 -6.494 1.00 97.75 104 GLU A N 1
ATOM 793 C CA . GLU A 1 104 ? 2.566 -1.571 -6.064 1.00 97.75 104 GLU A CA 1
ATOM 794 C C . GLU A 1 104 ? 2.816 -1.259 -4.588 1.00 97.75 104 GLU A C 1
ATOM 796 O O . GLU A 1 104 ? 2.582 -0.150 -4.114 1.00 97.75 104 GLU A O 1
ATOM 801 N N . GLY A 1 105 ? 3.314 -2.250 -3.858 1.00 95.31 105 GLY A N 1
ATOM 802 C CA . GLY A 1 105 ? 3.710 -2.136 -2.463 1.00 95.31 105 GLY A CA 1
ATOM 803 C C . GLY A 1 105 ? 5.181 -2.461 -2.260 1.00 95.31 105 GLY A C 1
ATOM 804 O O . GLY A 1 105 ? 5.799 -3.189 -3.044 1.00 95.31 105 GLY A O 1
ATOM 805 N N . TYR A 1 106 ? 5.735 -1.954 -1.158 1.00 93.44 106 TYR A N 1
ATOM 806 C CA . TYR A 1 106 ? 7.152 -2.126 -0.832 1.00 93.44 106 TYR A CA 1
ATOM 807 C C . TYR A 1 106 ? 7.390 -2.744 0.551 1.00 93.44 106 TYR A C 1
ATOM 809 O O . TYR A 1 106 ? 8.110 -2.146 1.361 1.00 93.44 106 TYR A O 1
ATOM 817 N N . PRO A 1 107 ? 6.796 -3.911 0.863 1.00 91.75 107 PRO A N 1
ATOM 818 C CA . PRO A 1 107 ? 6.918 -4.488 2.188 1.00 91.75 107 PRO A CA 1
ATOM 819 C C . PRO A 1 107 ? 8.320 -5.015 2.464 1.00 91.75 107 PRO A C 1
ATOM 821 O O . PRO A 1 107 ? 9.105 -5.328 1.556 1.00 91.75 107 PRO A O 1
ATOM 824 N N . HIS A 1 108 ? 8.596 -5.180 3.755 1.00 88.12 108 HIS A N 1
ATOM 825 C CA . HIS A 1 108 ? 9.829 -5.792 4.209 1.00 88.12 108 HIS A CA 1
ATOM 826 C C . HIS A 1 108 ? 9.761 -7.323 4.207 1.00 88.12 108 HIS A C 1
ATOM 828 O O . HIS A 1 108 ? 8.717 -7.923 4.487 1.00 88.12 108 HIS A O 1
ATOM 834 N N . ILE A 1 109 ? 10.907 -7.961 3.969 1.00 79.12 109 ILE A N 1
ATOM 835 C CA . ILE A 1 109 ? 11.117 -9.373 4.299 1.00 79.12 109 ILE A CA 1
ATOM 836 C C . ILE A 1 109 ? 11.562 -9.437 5.767 1.00 79.12 109 ILE A C 1
ATOM 838 O O . ILE A 1 109 ? 12.588 -8.842 6.115 1.00 79.12 109 ILE A O 1
ATOM 842 N N . PRO A 1 110 ? 10.814 -10.119 6.654 1.00 68.44 110 PRO A N 1
ATOM 843 C CA . PRO A 1 110 ? 11.270 -10.364 8.016 1.00 68.44 110 PRO A CA 1
ATOM 844 C C . PRO A 1 110 ? 12.597 -11.135 8.002 1.00 68.44 110 PRO A C 1
ATOM 846 O O . PRO A 1 110 ? 12.701 -12.162 7.340 1.00 68.44 110 PRO A O 1
ATOM 849 N N . GLY A 1 111 ? 13.609 -10.640 8.717 1.00 62.94 111 GLY A N 1
ATOM 850 C CA . GLY A 1 111 ? 14.838 -11.401 8.970 1.00 62.94 111 GLY A CA 1
ATOM 851 C C . GLY A 1 111 ? 14.694 -12.347 10.170 1.00 62.94 111 GLY A C 1
ATOM 852 O O . GLY A 1 111 ? 13.665 -12.351 10.841 1.00 62.94 111 GLY A O 1
ATOM 853 N N . GLU A 1 112 ? 15.758 -13.090 10.490 1.00 51.56 112 GLU A N 1
ATOM 854 C CA . GLU A 1 112 ? 15.806 -14.042 11.621 1.00 51.56 112 GLU A CA 1
ATOM 855 C C . GLU A 1 112 ? 15.583 -13.386 12.995 1.00 51.56 112 GLU A C 1
ATOM 857 O O . GLU A 1 112 ? 15.044 -13.997 13.916 1.00 51.56 112 GLU A O 1
ATOM 862 N N . ARG A 1 113 ? 15.959 -12.109 13.149 1.00 49.31 113 ARG A N 1
ATOM 863 C CA . ARG A 1 113 ? 15.619 -11.322 14.340 1.00 49.31 113 ARG A CA 1
ATOM 864 C C . ARG A 1 113 ? 14.268 -10.650 14.150 1.00 49.31 113 ARG A C 1
ATOM 866 O O . ARG A 1 113 ? 14.068 -9.920 13.180 1.00 49.31 113 ARG A O 1
ATOM 873 N N . ARG A 1 114 ? 13.388 -10.831 15.142 1.00 49.28 114 ARG A N 1
ATOM 874 C CA . ARG A 1 114 ? 12.101 -10.136 15.283 1.00 49.28 114 ARG A CA 1
ATOM 875 C C . ARG A 1 114 ? 12.332 -8.635 15.063 1.00 49.28 114 ARG A C 1
ATOM 877 O O . ARG A 1 114 ? 12.953 -7.977 15.897 1.00 49.28 114 ARG A O 1
ATOM 884 N N . LEU A 1 115 ? 11.911 -8.120 13.905 1.00 52.47 115 LEU A N 1
ATOM 885 C CA . LEU A 1 115 ? 12.067 -6.707 13.564 1.00 52.47 115 LEU A CA 1
ATOM 886 C C . LEU A 1 115 ? 11.387 -5.876 14.655 1.00 52.47 115 LEU A C 1
ATOM 888 O O . LEU A 1 115 ? 10.269 -6.197 15.070 1.00 52.47 115 LEU A O 1
ATOM 892 N N . SER A 1 116 ? 12.064 -4.836 15.152 1.00 49.53 116 SER A N 1
ATOM 893 C CA . SER A 1 116 ? 11.418 -3.933 16.100 1.00 49.53 116 SER A CA 1
ATOM 894 C C . SER A 1 116 ? 10.216 -3.298 15.403 1.00 49.53 116 SER A C 1
ATOM 896 O O . SER A 1 116 ? 10.237 -3.029 14.200 1.00 49.53 116 SER A O 1
ATOM 898 N N . SER A 1 117 ? 9.143 -3.074 16.154 1.00 51.00 117 SER A N 1
ATOM 899 C CA . SER A 1 117 ? 7.879 -2.551 15.630 1.00 51.00 117 SER A CA 1
ATOM 900 C C . SER A 1 117 ? 8.003 -1.205 14.901 1.00 51.00 117 SER A C 1
ATOM 902 O O . SER A 1 117 ? 7.074 -0.808 14.211 1.00 51.00 117 SER A O 1
ATOM 904 N N . SER A 1 118 ? 9.138 -0.516 15.048 1.00 45.84 118 SER A N 1
ATOM 905 C CA . SER A 1 118 ? 9.472 0.730 14.357 1.00 45.84 118 SER A CA 1
ATOM 906 C C . SER A 1 118 ? 9.992 0.528 12.926 1.00 45.84 118 SER A C 1
ATOM 908 O O . SER A 1 118 ? 10.233 1.513 12.254 1.00 45.84 118 SER A O 1
ATOM 910 N N . PHE A 1 119 ? 10.210 -0.703 12.449 1.00 50.28 119 PHE A N 1
ATOM 911 C CA . PHE A 1 119 ? 10.670 -0.974 11.072 1.00 50.28 119 PHE A CA 1
ATOM 912 C C . PHE A 1 119 ? 9.591 -1.593 10.174 1.00 50.28 119 PHE A C 1
ATOM 914 O O . PHE A 1 119 ? 9.852 -1.883 9.014 1.00 50.28 119 PHE A O 1
ATOM 921 N N . LEU A 1 120 ? 8.381 -1.822 10.689 1.00 58.88 120 LEU A N 1
ATOM 922 C CA . LEU A 1 120 ? 7.293 -2.466 9.944 1.00 58.88 120 LEU A CA 1
ATOM 923 C C . LEU A 1 120 ? 6.289 -1.463 9.371 1.00 58.88 120 LEU A C 1
ATOM 925 O O . LEU A 1 120 ? 5.141 -1.832 9.135 1.00 58.88 120 LEU A O 1
ATOM 929 N N . TYR A 1 121 ? 6.723 -0.223 9.127 1.00 63.56 121 TYR A N 1
ATOM 930 C CA . TYR A 1 121 ? 5.865 0.805 8.540 1.00 63.56 121 TYR A CA 1
ATOM 931 C C . TYR A 1 121 ? 5.295 0.379 7.187 1.00 63.56 121 TYR A C 1
ATOM 933 O O . TYR A 1 121 ? 4.214 0.799 6.857 1.00 63.56 121 TYR A O 1
ATOM 941 N N . ASN A 1 122 ? 5.914 -0.526 6.426 1.00 72.69 122 ASN A N 1
ATOM 942 C CA . ASN A 1 122 ? 5.354 -0.949 5.132 1.00 72.69 122 ASN A CA 1
ATOM 943 C C . ASN A 1 122 ? 4.701 -2.331 5.187 1.00 72.69 122 ASN A C 1
ATOM 945 O O . ASN A 1 122 ? 4.466 -2.942 4.149 1.00 72.69 122 ASN A O 1
ATOM 949 N N . GLY A 1 123 ? 4.445 -2.865 6.385 1.00 82.94 123 GLY A N 1
AT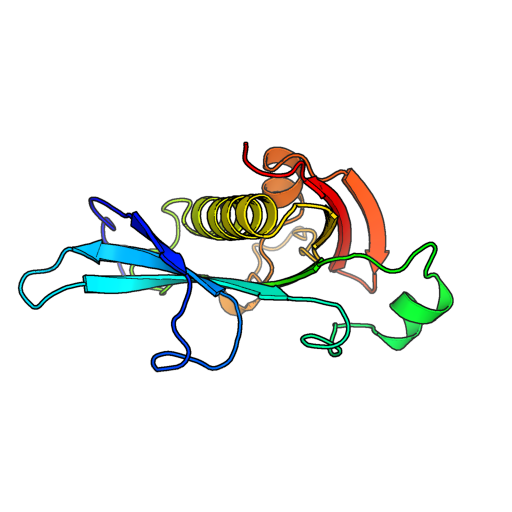OM 950 C CA . GLY A 1 123 ? 4.021 -4.250 6.557 1.00 82.94 123 GLY A CA 1
ATOM 951 C C . GLY A 1 123 ? 5.097 -5.263 6.140 1.00 82.94 123 GLY A C 1
ATOM 952 O O . GLY A 1 123 ? 6.275 -4.940 5.956 1.00 82.94 123 GLY A O 1
ATOM 953 N N . THR A 1 124 ? 4.696 -6.528 6.024 1.00 89.00 124 THR A N 1
ATOM 954 C CA . THR A 1 124 ? 5.586 -7.638 5.652 1.00 89.00 124 THR A CA 1
ATOM 955 C C . THR A 1 124 ? 5.152 -8.281 4.345 1.00 89.00 124 THR A C 1
ATOM 957 O O . THR A 1 124 ? 3.969 -8.249 4.005 1.00 89.00 124 THR A O 1
ATOM 960 N N . LYS A 1 125 ? 6.093 -8.925 3.642 1.00 90.75 125 LYS A N 1
ATOM 961 C CA . LYS A 1 125 ? 5.818 -9.698 2.417 1.00 90.75 125 LYS A CA 1
ATOM 962 C C . LYS A 1 125 ? 4.607 -10.627 2.591 1.00 90.75 125 LYS A C 1
ATOM 964 O O . LYS A 1 125 ? 3.680 -10.572 1.798 1.00 90.75 125 LYS A O 1
ATOM 969 N N . ALA A 1 126 ? 4.543 -11.351 3.709 1.00 90.56 126 ALA A N 1
ATOM 970 C CA . ALA A 1 126 ? 3.442 -12.264 4.024 1.00 90.56 126 ALA A CA 1
ATOM 971 C C . ALA A 1 126 ? 2.067 -11.588 4.207 1.00 90.56 126 ALA A C 1
ATOM 973 O O . ALA A 1 126 ? 1.032 -12.240 4.074 1.00 90.56 126 ALA A O 1
ATOM 974 N N . VAL A 1 127 ? 2.007 -10.303 4.578 1.00 91.69 127 VAL A N 1
ATOM 975 C CA . VAL A 1 127 ? 0.736 -9.554 4.599 1.00 91.69 127 VAL A CA 1
ATOM 976 C C . VAL A 1 127 ? 0.291 -9.237 3.173 1.00 91.69 127 VAL A C 1
ATOM 978 O O . VAL A 1 127 ? -0.872 -9.448 2.850 1.00 91.69 127 VAL A O 1
ATOM 981 N N . TYR A 1 128 ? 1.217 -8.805 2.317 1.00 95.56 128 TYR A N 1
ATOM 982 C CA . TYR A 1 128 ? 0.929 -8.477 0.921 1.00 95.56 128 TYR A CA 1
ATOM 983 C C . TYR A 1 128 ? 0.553 -9.715 0.100 1.00 95.56 128 TYR A C 1
ATOM 985 O O . TYR A 1 128 ? -0.417 -9.668 -0.646 1.00 95.56 128 TYR A O 1
ATOM 993 N N . GLU A 1 129 ? 1.237 -10.843 0.300 1.00 95.75 129 GLU A N 1
ATOM 994 C CA . GLU A 1 129 ? 0.886 -12.120 -0.344 1.00 95.75 129 GLU A CA 1
ATOM 995 C C . GLU A 1 129 ? -0.545 -12.550 -0.003 1.00 95.75 129 GLU A C 1
ATOM 997 O O . GLU A 1 129 ? -1.321 -12.905 -0.885 1.00 95.75 129 GLU A O 1
ATOM 1002 N N . ARG A 1 130 ? -0.940 -12.451 1.274 1.00 94.75 130 ARG A N 1
ATOM 1003 C CA . ARG A 1 130 ? -2.322 -12.737 1.698 1.00 94.75 130 ARG A CA 1
ATOM 1004 C C . ARG A 1 130 ? -3.332 -11.748 1.124 1.00 94.75 130 ARG A C 1
ATOM 1006 O O . ARG A 1 130 ? -4.472 -12.124 0.887 1.00 94.75 130 ARG A O 1
ATOM 1013 N N . ALA A 1 131 ? -2.908 -10.512 0.880 1.00 95.12 131 ALA A N 1
ATOM 1014 C CA . ALA A 1 131 ? -3.685 -9.514 0.163 1.00 95.12 131 ALA A CA 1
ATOM 1015 C C . ALA A 1 131 ? -3.603 -9.686 -1.367 1.00 95.12 131 ALA A C 1
ATOM 1017 O O . ALA A 1 131 ? -3.973 -8.766 -2.089 1.00 95.12 131 ALA A O 1
ATOM 1018 N N . GLY A 1 132 ? -3.122 -10.822 -1.885 1.00 97.31 132 GLY A N 1
ATOM 1019 C CA . GLY A 1 132 ? -3.130 -11.144 -3.314 1.00 97.31 132 GLY A CA 1
ATOM 1020 C C . GLY A 1 132 ? -2.102 -10.382 -4.150 1.00 97.31 132 GLY A C 1
ATOM 1021 O O . GLY A 1 132 ? -2.314 -10.210 -5.347 1.00 97.31 132 GLY A O 1
ATOM 1022 N N . PHE A 1 133 ? -1.036 -9.871 -3.534 1.00 98.12 133 PHE A N 1
ATOM 1023 C CA . PHE A 1 133 ? 0.094 -9.321 -4.274 1.00 98.12 133 PHE A CA 1
ATOM 1024 C C . PHE A 1 133 ? 1.081 -10.414 -4.668 1.00 98.12 133 PHE A C 1
ATOM 1026 O O . PHE A 1 133 ? 1.469 -11.246 -3.845 1.00 98.12 133 PHE A O 1
ATOM 1033 N N . ASP A 1 134 ? 1.586 -10.301 -5.888 1.00 97.69 134 ASP A N 1
ATOM 1034 C CA . ASP A 1 134 ? 2.681 -11.105 -6.399 1.00 97.69 134 ASP A CA 1
ATOM 1035 C C . ASP A 1 134 ? 4.028 -10.458 -6.073 1.00 97.69 134 ASP A C 1
ATOM 1037 O O . ASP A 1 134 ? 4.199 -9.234 -6.116 1.00 97.69 134 ASP A O 1
ATOM 1041 N N . PHE A 1 135 ? 5.016 -11.290 -5.753 1.00 96.62 135 PHE A N 1
ATOM 1042 C CA . PHE A 1 135 ? 6.398 -10.850 -5.608 1.00 96.62 135 PHE A CA 1
ATOM 1043 C C . PHE A 1 135 ? 7.027 -10.617 -6.985 1.00 96.62 135 PHE A C 1
ATOM 1045 O O . PHE A 1 135 ? 7.061 -11.530 -7.805 1.00 96.62 135 PHE A O 1
ATOM 1052 N N . ILE A 1 136 ? 7.572 -9.419 -7.211 1.00 96.81 136 ILE A N 1
ATOM 1053 C CA . ILE A 1 136 ? 8.229 -9.062 -8.475 1.00 96.81 136 ILE A CA 1
ATOM 1054 C C . ILE A 1 136 ? 9.745 -9.190 -8.347 1.00 96.81 136 ILE A C 1
ATOM 1056 O O . ILE A 1 136 ? 10.381 -9.892 -9.129 1.00 96.81 136 ILE A O 1
ATOM 1060 N N . ARG A 1 137 ? 10.339 -8.506 -7.360 1.00 94.62 137 ARG A N 1
ATOM 1061 C CA . ARG A 1 137 ? 11.792 -8.525 -7.135 1.00 94.62 137 ARG A CA 1
ATOM 1062 C C . ARG A 1 137 ? 12.193 -8.045 -5.738 1.00 94.62 137 ARG A C 1
ATOM 1064 O O . ARG A 1 137 ? 11.421 -7.327 -5.090 1.00 94.62 137 ARG A O 1
ATOM 1071 N N . PRO A 1 138 ? 13.404 -8.382 -5.256 1.00 93.38 138 PRO A N 1
ATOM 1072 C CA . PRO A 1 138 ? 13.978 -7.703 -4.100 1.00 93.38 138 PRO A CA 1
ATOM 1073 C C . PRO A 1 138 ? 14.345 -6.251 -4.446 1.00 93.38 138 PRO A C 1
ATOM 1075 O O . PRO A 1 1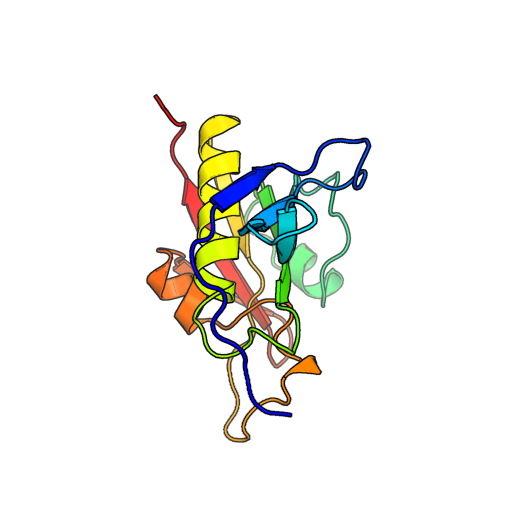38 ? 14.591 -5.907 -5.599 1.00 93.38 138 PRO A O 1
ATOM 1078 N N . LYS A 1 139 ? 14.398 -5.393 -3.428 1.00 89.56 139 LYS A N 1
ATOM 1079 C CA . LYS A 1 139 ? 14.825 -3.995 -3.526 1.00 89.56 139 LYS A CA 1
ATOM 1080 C C . LYS A 1 139 ? 15.609 -3.625 -2.269 1.00 89.56 139 LYS A C 1
ATOM 1082 O O . LYS A 1 139 ? 15.059 -3.596 -1.169 1.00 89.56 139 LYS A O 1
ATOM 1087 N N . GLY A 1 140 ? 16.896 -3.333 -2.415 1.00 85.38 140 GLY A N 1
ATOM 1088 C CA . GLY A 1 140 ? 17.812 -3.263 -1.278 1.00 85.38 140 GLY A CA 1
ATOM 1089 C C . GLY A 1 140 ? 17.908 -4.592 -0.517 1.00 85.38 140 GLY A C 1
ATOM 1090 O O . GLY A 1 140 ? 17.605 -5.656 -1.048 1.00 85.38 140 GLY A O 1
ATOM 1091 N N . LEU A 1 141 ? 18.333 -4.533 0.748 1.00 81.75 141 LEU A N 1
ATOM 1092 C CA . LEU A 1 141 ? 18.579 -5.739 1.554 1.00 81.75 141 LEU A CA 1
ATOM 1093 C C . LEU A 1 141 ? 17.312 -6.350 2.158 1.00 81.75 141 LEU A C 1
ATOM 1095 O O . LEU A 1 141 ? 17.283 -7.538 2.460 1.00 81.75 141 LEU A O 1
ATOM 1099 N N . LYS A 1 142 ? 16.297 -5.523 2.421 1.00 84.06 142 LYS A N 1
ATOM 1100 C CA . LYS A 1 142 ? 15.135 -5.923 3.224 1.00 84.06 142 LYS A CA 1
ATOM 1101 C C . LYS A 1 142 ? 13.803 -5.561 2.598 1.00 84.06 142 LYS A C 1
ATOM 1103 O O . LYS A 1 142 ? 12.793 -5.901 3.202 1.00 84.06 142 LYS A O 1
ATOM 1108 N N . ASN A 1 143 ? 13.767 -4.872 1.459 1.00 87.50 143 ASN A N 1
ATOM 1109 C CA . ASN A 1 143 ? 12.511 -4.439 0.854 1.00 87.50 143 ASN A CA 1
ATOM 1110 C C . ASN A 1 143 ? 12.258 -5.267 -0.396 1.00 87.50 143 ASN A C 1
ATOM 1112 O O . ASN A 1 143 ? 13.151 -5.895 -0.966 1.00 87.50 143 ASN A O 1
ATOM 1116 N N . THR A 1 144 ? 11.011 -5.260 -0.821 1.00 92.75 144 THR A N 1
ATOM 1117 C CA . THR A 1 144 ? 10.579 -5.923 -2.043 1.00 92.75 144 THR A CA 1
ATOM 1118 C C . THR A 1 144 ? 9.829 -4.938 -2.913 1.00 92.75 144 THR A C 1
ATOM 1120 O O . THR A 1 144 ? 9.485 -3.836 -2.478 1.00 92.75 144 THR A O 1
ATOM 1123 N N . VAL A 1 145 ? 9.630 -5.325 -4.161 1.00 95.94 145 VAL A N 1
ATOM 1124 C CA . VAL A 1 145 ? 8.591 -4.777 -5.017 1.00 95.94 145 VAL A CA 1
ATOM 1125 C C . VAL A 1 145 ? 7.548 -5.875 -5.155 1.00 95.94 145 VAL A C 1
ATOM 1127 O O . VAL A 1 145 ? 7.869 -6.984 -5.592 1.00 95.94 145 VAL A O 1
ATOM 1130 N N . MET A 1 146 ? 6.325 -5.579 -4.735 1.00 97.50 146 MET A N 1
ATOM 1131 C CA . MET A 1 146 ? 5.184 -6.476 -4.862 1.00 97.50 146 MET A CA 1
ATOM 1132 C C . MET A 1 146 ? 4.064 -5.767 -5.601 1.00 97.50 146 MET A C 1
ATOM 1134 O O . MET A 1 146 ? 3.853 -4.577 -5.382 1.00 97.50 146 MET A O 1
ATOM 1138 N N . ARG A 1 147 ? 3.333 -6.482 -6.454 1.00 97.94 147 ARG A N 1
ATOM 1139 C CA . ARG A 1 147 ? 2.321 -5.874 -7.321 1.00 97.94 147 ARG A CA 1
ATOM 1140 C C . ARG A 1 147 ? 1.0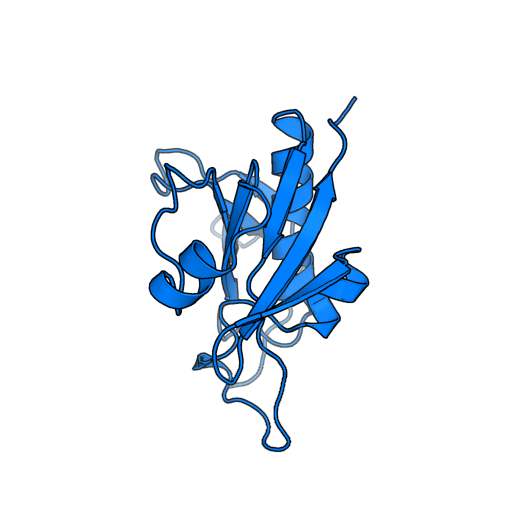21 -6.664 -7.305 1.00 97.94 147 ARG A C 1
ATOM 1142 O O . ARG A 1 147 ? 1.043 -7.886 -7.248 1.00 97.94 147 ARG A O 1
ATOM 1149 N N . ARG A 1 148 ? -0.104 -5.961 -7.381 1.00 98.06 148 ARG A N 1
ATOM 1150 C CA . ARG A 1 148 ? -1.438 -6.542 -7.546 1.00 98.06 148 ARG A CA 1
ATOM 1151 C C . ARG A 1 148 ? -2.212 -5.735 -8.577 1.00 98.06 148 ARG A C 1
ATOM 1153 O O . ARG A 1 148 ? -2.158 -4.509 -8.572 1.00 98.06 148 ARG A O 1
ATOM 1160 N N . ARG A 1 149 ? -2.979 -6.412 -9.433 1.00 98.31 149 ARG A N 1
ATOM 1161 C CA . ARG A 1 149 ? -4.025 -5.756 -10.227 1.00 98.31 149 ARG A CA 1
ATOM 1162 C C . ARG A 1 149 ? -5.310 -5.686 -9.402 1.00 98.31 149 ARG A C 1
ATOM 1164 O O . ARG A 1 149 ? -5.798 -6.709 -8.924 1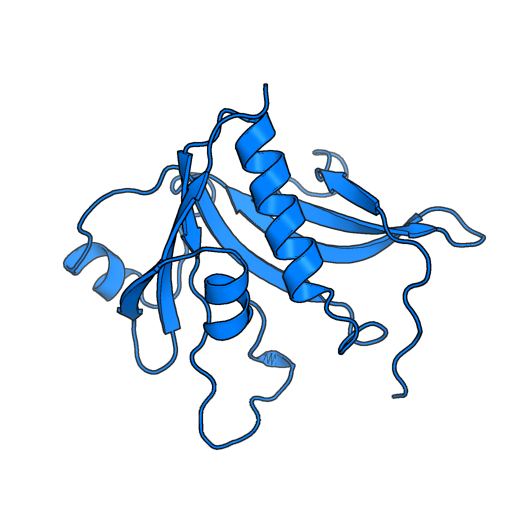.00 98.31 149 ARG A O 1
ATOM 1171 N N . VAL A 1 150 ? -5.851 -4.484 -9.259 1.00 98.00 150 VAL A N 1
ATOM 1172 C CA . VAL A 1 150 ? -7.136 -4.204 -8.615 1.00 98.00 150 VAL A CA 1
ATOM 1173 C C . VAL A 1 150 ? -8.143 -3.852 -9.705 1.00 98.00 150 VAL A C 1
ATOM 1175 O O . VAL A 1 150 ? -7.863 -3.017 -10.562 1.00 98.00 150 VAL A O 1
ATOM 1178 N N . ALA A 1 151 ? -9.291 -4.525 -9.710 1.00 97.38 151 ALA A N 1
ATOM 1179 C CA . ALA A 1 151 ? -10.385 -4.202 -10.620 1.00 97.38 151 ALA A CA 1
ATOM 1180 C C . ALA A 1 151 ? -11.198 -3.011 -10.077 1.00 97.38 151 ALA A C 1
ATOM 1182 O O . ALA A 1 151 ? -11.264 -2.859 -8.856 1.00 97.38 151 ALA A O 1
ATOM 1183 N N . PRO A 1 152 ? -11.831 -2.201 -10.944 1.00 95.75 152 PRO A N 1
ATOM 1184 C CA . PRO A 1 152 ? -12.773 -1.183 -10.502 1.00 95.75 152 PRO A CA 1
ATOM 1185 C C . PRO A 1 152 ? -13.913 -1.789 -9.674 1.00 95.75 152 PRO A C 1
ATOM 1187 O O . PRO A 1 152 ? -14.417 -2.871 -9.998 1.00 95.75 152 PRO A O 1
ATOM 1190 N N . SER A 1 153 ? -14.350 -1.066 -8.646 1.00 91.06 153 SER A N 1
ATOM 1191 C CA . SER A 1 153 ? -15.627 -1.318 -7.978 1.00 91.06 153 SER A CA 1
ATOM 1192 C C . SER A 1 153 ? -16.757 -1.087 -8.982 1.00 91.06 153 SER A C 1
ATOM 1194 O O . SER A 1 153 ? -16.717 -0.114 -9.734 1.00 91.06 153 SER A O 1
ATOM 1196 N N . ARG A 1 154 ? -17.729 -2.001 -9.034 1.00 61.12 154 ARG A N 1
ATOM 1197 C CA . ARG A 1 154 ? -18.939 -1.829 -9.851 1.00 61.12 154 ARG A CA 1
ATOM 1198 C C . ARG A 1 154 ? -19.815 -0.692 -9.349 1.00 61.12 154 ARG A C 1
ATOM 1200 O O . ARG A 1 154 ? -19.878 -0.528 -8.112 1.00 61.12 154 ARG A O 1
#

pLDDT: mean 84.75, std 13.51, range [45.84, 98.38]

Foldseek 3Di:
DEADALPDWDWDWDDVVRPVFTKTFTWGADPVGIDGFKIWTKAACVRVVDAPLNVVCVVPPPDGWRMETHFIDGHPNHPPVCVSLVNVVSSLLVCLQVFWTKYKAKAWDDDPDDDPPVRGGRHHPVSVVVVVWDWDADRPDTITITIDTRGHDD

Secondary structure (DSSP, 8-state):
-PPPP--SEEEEEPPTTT-SS-EEEEEEEETTEEEEEEEEEEE-TTT----TTHHHHHHT-----SEEEEEEEE-GGGTTSSHHHHHHHHHHHHHHHTT-EEEEE-PBPP-SS---TTS-TT-BHHHHHHTTPEEEEEETTTEEEEEEEEPPP-

InterPro domains:
  IPR016181 Acyl-CoA N-acyltransferase [SSF55729] (10-141)

Sequence (154 aa):
MATQDPGSTTIQALTPDTWDLFAALVVRDCADGQEAIAWAEYGTPAELPDIHHRKQYLAEQDLTPDYRITCIFVDKRFRQHGLVAIALQGALDLIAQAGGGIVEGYPHIPGERRLSSSFLYNGTKAVYERAGFDFIRPKGLKNTVMRRRVAPSR

Organism: NCBI:txid1660198